Protein AF-G8SF69-F1 (afdb_monomer)

Sequence (87 aa):
MDARAAVGDFPYVWAWSTRTFEYPGVRVRVPWFGDGVDRASQPCRVLVRGGMNSALIEFADGYRVLTSRGGIRRAKSTSSEPATRLS

Mean predicted aligned error: 8.87 Å

Secondary structure (DSSP, 8-state):
------TTT--EEE---EEEEEETTEEEEEETTSSS---TT-EEEEEEE-SSSEEEEEETTS-EEEEEGGGEEEPP-----------

Nearest PDB structures (foldseek):
  4xi2-assembly1_A-2  TM=6.729E-01  e=4.740E-01  Mus musculus
  1b07-assembly1_A  TM=6.760E-01  e=7.150E-01  Mus musculus
  4adx-assembly1_7  TM=8.172E-01  e=1.365E+00  Methanothermobacter thermautotrophicus str. Delta H
  2yuq-assembly1_A  TM=6.640E-01  e=1.627E+00  Homo sapiens
  6rm3-assembly1_LM0  TM=6.758E-01  e=1.535E+00  Vairimorpha necatrix

pLDDT: mean 84.21, std 16.99, range [41.34, 96.88]

Structure (mmCIF, N/CA/C/O backbone):
data_AF-G8SF69-F1
#
_entry.id   AF-G8SF69-F1
#
loop_
_atom_site.group_PDB
_atom_site.id
_atom_site.type_symbol
_atom_site.label_atom_id
_atom_site.label_alt_id
_atom_site.label_comp_id
_atom_site.label_asym_id
_atom_site.label_entity_id
_atom_site.label_seq_id
_atom_site.pdbx_PDB_ins_code
_atom_site.Cartn_x
_atom_site.Cartn_y
_atom_site.Cartn_z
_atom_site.occupancy
_atom_site.B_iso_or_equiv
_atom_site.auth_seq_id
_atom_site.auth_comp_id
_atom_site.auth_asym_id
_atom_site.auth_atom_id
_atom_site.pdbx_PDB_model_num
ATOM 1 N N . MET A 1 1 ? -20.517 14.414 1.862 1.00 41.34 1 MET A N 1
ATOM 2 C CA . MET A 1 1 ? -19.196 13.867 1.490 1.00 41.34 1 MET A CA 1
ATOM 3 C C . MET A 1 1 ? -18.373 13.890 2.762 1.00 41.34 1 MET A C 1
ATOM 5 O O . MET A 1 1 ? -17.673 14.858 3.002 1.00 41.34 1 MET A O 1
ATOM 9 N N . ASP A 1 2 ? -18.514 12.866 3.600 1.00 42.25 2 ASP A N 1
ATOM 10 C CA . ASP A 1 2 ? -17.836 12.804 4.897 1.00 42.25 2 ASP A CA 1
ATOM 11 C C . ASP A 1 2 ? -17.235 11.414 5.056 1.00 42.25 2 ASP A C 1
ATOM 13 O O . ASP A 1 2 ? -17.863 10.494 5.567 1.00 42.25 2 ASP A O 1
ATOM 17 N N . ALA A 1 3 ? -16.012 11.248 4.560 1.00 44.22 3 ALA A N 1
ATOM 18 C CA . ALA A 1 3 ? -15.212 10.050 4.779 1.00 44.22 3 ALA A CA 1
ATOM 19 C C . ALA A 1 3 ? -14.099 10.371 5.779 1.00 44.22 3 ALA A C 1
ATOM 21 O O . ALA A 1 3 ? -12.912 10.214 5.504 1.00 44.22 3 ALA A O 1
ATOM 22 N N . ARG A 1 4 ? -14.476 10.828 6.978 1.00 46.34 4 ARG A N 1
ATOM 23 C CA . ARG A 1 4 ? -13.615 10.634 8.147 1.00 46.34 4 ARG A CA 1
ATOM 24 C C . ARG A 1 4 ? -13.698 9.153 8.503 1.00 46.34 4 ARG A C 1
ATOM 26 O O . ARG A 1 4 ? -14.452 8.771 9.390 1.00 46.34 4 ARG A O 1
ATOM 33 N N . ALA A 1 5 ? -1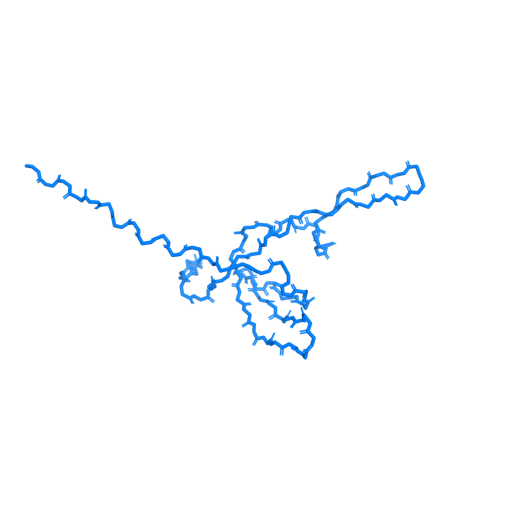2.979 8.317 7.754 1.00 50.62 5 ALA A N 1
ATOM 34 C CA . ALA A 1 5 ? -12.792 6.921 8.110 1.00 50.62 5 ALA A CA 1
ATOM 35 C C . ALA A 1 5 ? -12.219 6.891 9.530 1.00 50.62 5 ALA A C 1
ATOM 37 O O . ALA A 1 5 ? -11.107 7.368 9.772 1.00 50.62 5 ALA A O 1
ATOM 38 N N . ALA A 1 6 ? -13.028 6.434 10.484 1.00 52.66 6 ALA A N 1
ATOM 39 C CA . ALA A 1 6 ? -12.618 6.353 11.869 1.00 52.66 6 ALA A CA 1
ATOM 40 C C . ALA A 1 6 ? -11.374 5.464 11.948 1.00 52.66 6 ALA A C 1
ATOM 42 O O . ALA A 1 6 ? -11.277 4.445 11.266 1.00 52.66 6 ALA A O 1
ATOM 43 N N . VAL A 1 7 ? -10.435 5.821 12.821 1.00 51.84 7 VAL A N 1
ATOM 44 C CA . VAL A 1 7 ? -9.195 5.068 13.089 1.00 51.84 7 VAL A CA 1
ATOM 45 C C . VAL A 1 7 ? -9.472 3.599 13.502 1.00 51.84 7 VAL A C 1
ATOM 47 O O . VAL A 1 7 ? -8.556 2.783 13.538 1.00 51.84 7 VAL A O 1
ATOM 50 N N . GLY A 1 8 ? -10.739 3.224 13.736 1.00 60.03 8 GLY A N 1
ATOM 51 C CA . GLY A 1 8 ? -11.194 1.845 13.931 1.00 60.03 8 GLY A CA 1
ATOM 52 C C . GLY A 1 8 ? -11.424 1.012 12.657 1.00 60.03 8 GLY A C 1
ATOM 53 O O . GLY A 1 8 ? -11.271 -0.204 12.722 1.00 60.03 8 GLY A O 1
ATOM 54 N N . ASP A 1 9 ? -11.742 1.615 11.504 1.00 81.00 9 ASP A N 1
ATOM 55 C CA . ASP A 1 9 ? -12.078 0.866 10.275 1.00 81.00 9 ASP A CA 1
ATOM 56 C C . ASP A 1 9 ? -10.844 0.372 9.509 1.00 81.00 9 ASP A C 1
ATOM 58 O O . ASP A 1 9 ? -10.887 -0.667 8.847 1.00 81.00 9 ASP A O 1
ATOM 62 N N . PHE A 1 10 ? -9.728 1.095 9.621 1.00 88.50 10 PHE A N 1
ATOM 63 C CA . PHE A 1 10 ? -8.475 0.819 8.913 1.00 88.50 10 PHE A CA 1
ATOM 64 C C . PHE A 1 10 ? -7.316 0.689 9.914 1.00 88.50 10 PHE A C 1
ATOM 66 O O . PHE A 1 10 ? -6.514 1.611 10.067 1.00 88.50 10 PHE A O 1
ATOM 73 N N . PRO A 1 11 ? -7.216 -0.450 10.628 1.00 91.81 11 PRO A N 1
ATOM 74 C CA . PRO A 1 11 ? -6.270 -0.625 11.735 1.00 91.81 11 PRO A CA 1
ATOM 75 C C . PRO A 1 11 ? -4.809 -0.801 11.286 1.00 91.81 11 PRO A C 1
ATOM 77 O O . PRO A 1 11 ? -3.904 -0.949 12.116 1.00 91.81 11 PRO A O 1
ATOM 80 N N . TYR A 1 12 ? -4.557 -0.834 9.978 1.00 94.62 12 TYR A N 1
ATOM 81 C CA . TYR A 1 12 ? -3.234 -1.013 9.406 1.00 94.62 12 TYR A CA 1
ATOM 82 C C . TYR A 1 12 ? -2.823 0.194 8.566 1.00 94.62 12 TYR A C 1
ATOM 84 O O . TYR A 1 12 ? -3.650 0.985 8.131 1.00 94.62 12 TYR A O 1
ATOM 92 N N . VAL A 1 13 ? -1.524 0.311 8.320 1.00 95.19 13 VAL A N 1
ATOM 93 C CA . VAL A 1 13 ? -0.934 1.234 7.354 1.00 95.19 13 VAL A CA 1
ATOM 94 C C . VAL A 1 13 ? -0.098 0.446 6.360 1.00 95.19 13 VAL A C 1
ATOM 96 O O . VAL A 1 13 ? 0.585 -0.523 6.720 1.00 95.19 13 VAL A O 1
ATOM 99 N N . TRP A 1 14 ? -0.153 0.855 5.099 1.00 95.50 14 TRP A N 1
ATOM 100 C CA . TRP A 1 14 ? 0.708 0.302 4.066 1.00 95.50 14 TRP A CA 1
ATOM 101 C C . TRP A 1 14 ? 2.106 0.925 4.147 1.00 95.50 14 TRP A C 1
ATOM 103 O O . TRP A 1 14 ? 2.250 2.138 4.211 1.00 95.50 14 TRP A O 1
ATOM 113 N N . ALA A 1 15 ? 3.156 0.109 4.173 1.00 95.75 15 ALA A N 1
ATOM 114 C CA . ALA A 1 15 ? 4.517 0.566 4.461 1.00 95.75 15 ALA A CA 1
ATOM 115 C C . ALA A 1 15 ? 5.384 0.788 3.218 1.00 95.75 15 ALA A C 1
ATOM 117 O O . ALA A 1 15 ? 6.417 1.449 3.306 1.00 95.75 15 ALA A O 1
ATOM 118 N N . TRP A 1 16 ? 5.023 0.204 2.077 1.00 94.19 16 TRP A N 1
ATOM 119 C CA . TRP A 1 16 ? 5.876 0.221 0.891 1.00 94.19 16 TRP A CA 1
ATOM 120 C C . TRP A 1 16 ? 5.466 1.334 -0.068 1.00 94.19 16 TRP A C 1
ATOM 122 O O . TRP A 1 16 ? 4.321 1.392 -0.499 1.00 94.19 16 TRP A O 1
ATOM 132 N N . SER A 1 17 ? 6.415 2.202 -0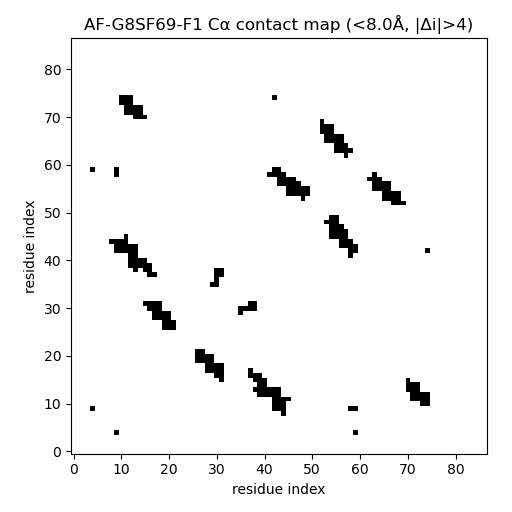.414 1.00 93.94 17 SER A N 1
ATOM 133 C CA . SER A 1 17 ? 6.178 3.317 -1.336 1.00 93.94 17 SER A CA 1
ATOM 134 C C . SER A 1 17 ? 6.308 2.843 -2.779 1.00 93.94 17 SER A C 1
ATOM 136 O O . SER A 1 17 ? 5.395 2.314 -3.409 1.00 93.94 17 SER A O 1
ATOM 1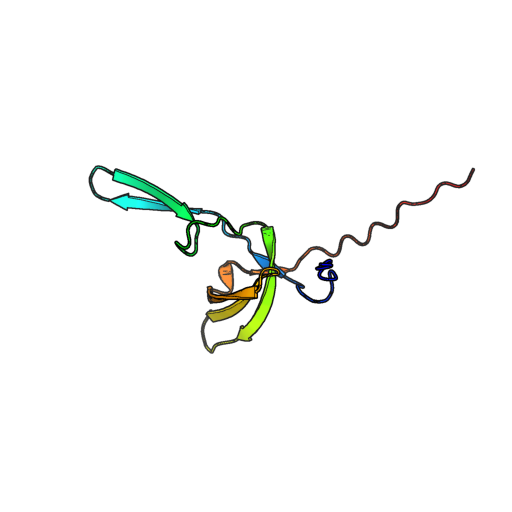38 N N . THR A 1 18 ? 7.512 2.967 -3.295 1.00 93.94 18 THR A N 1
ATOM 139 C CA . THR A 1 18 ? 7.838 2.845 -4.701 1.00 93.94 18 THR A CA 1
ATOM 140 C C . THR A 1 18 ? 8.925 1.803 -4.827 1.00 93.94 18 THR A C 1
ATOM 142 O O . THR A 1 18 ? 9.749 1.615 -3.932 1.00 93.94 18 THR A O 1
ATOM 145 N N . ARG A 1 19 ? 8.910 1.107 -5.953 1.00 91.56 19 ARG A N 1
ATOM 146 C CA . ARG A 1 19 ? 9.927 0.137 -6.326 1.00 91.56 19 ARG A CA 1
ATOM 147 C C . ARG A 1 19 ? 10.671 0.663 -7.541 1.00 91.56 19 ARG A C 1
ATOM 149 O O . ARG A 1 19 ? 10.070 1.226 -8.458 1.00 91.56 19 ARG A O 1
ATOM 156 N N . THR A 1 20 ? 11.983 0.501 -7.510 1.00 92.75 20 THR A N 1
ATOM 157 C CA . THR A 1 20 ? 12.851 0.837 -8.633 1.00 92.75 20 THR A CA 1
ATOM 158 C C . THR A 1 20 ? 13.025 -0.411 -9.478 1.00 92.75 20 THR A C 1
ATOM 160 O O . THR A 1 20 ? 13.449 -1.444 -8.964 1.00 92.75 20 THR A O 1
ATOM 163 N N . PHE A 1 21 ? 12.697 -0.307 -10.759 1.00 90.12 21 PHE A N 1
ATOM 164 C CA . PHE A 1 21 ? 13.040 -1.309 -11.754 1.00 90.12 21 PHE A CA 1
ATOM 165 C C . PHE A 1 21 ? 14.198 -0.805 -12.594 1.00 90.12 21 PHE A C 1
ATOM 167 O O . PHE A 1 21 ? 14.228 0.358 -13.006 1.00 90.12 21 PHE A O 1
ATOM 174 N N . GLU A 1 22 ? 15.133 -1.705 -12.853 1.00 93.25 22 GLU A N 1
ATOM 175 C CA . GLU A 1 22 ? 16.213 -1.482 -13.794 1.00 93.25 22 GLU A CA 1
ATOM 176 C C . GLU A 1 22 ? 16.024 -2.440 -14.965 1.00 93.25 22 GLU A C 1
ATOM 178 O O . GLU A 1 22 ? 15.987 -3.657 -14.796 1.00 93.25 22 GLU A O 1
ATOM 183 N N . TYR A 1 23 ? 15.855 -1.862 -16.145 1.00 86.56 23 TYR A N 1
ATOM 184 C CA . TYR A 1 23 ? 15.927 -2.546 -17.426 1.00 86.56 23 TYR A CA 1
ATOM 185 C C . TYR A 1 23 ? 17.203 -2.066 -18.125 1.00 86.56 23 TYR A C 1
ATOM 187 O O . TYR A 1 23 ? 17.675 -0.973 -17.804 1.00 86.56 23 TYR A O 1
ATOM 195 N N . PRO A 1 24 ? 17.797 -2.831 -19.057 1.00 94.19 24 PRO A N 1
ATOM 196 C CA . PRO A 1 24 ? 19.026 -2.416 -19.731 1.00 94.19 24 PRO A CA 1
ATOM 197 C C . PRO A 1 24 ? 18.943 -0.970 -20.254 1.00 94.19 24 PRO A C 1
ATOM 199 O O . PRO A 1 24 ? 18.138 -0.661 -21.129 1.00 94.19 24 PRO A O 1
ATOM 202 N N . GLY A 1 25 ? 19.747 -0.076 -19.667 1.00 91.19 25 GLY A N 1
ATOM 203 C CA . GLY A 1 25 ? 19.804 1.350 -20.016 1.00 91.19 25 GLY A CA 1
ATOM 204 C C . GLY A 1 25 ? 18.684 2.242 -19.458 1.00 91.19 25 GLY A C 1
ATOM 205 O O . GLY A 1 25 ? 18.687 3.438 -19.735 1.00 91.19 25 GLY A O 1
ATOM 206 N N . VAL A 1 26 ? 17.740 1.715 -18.672 1.00 92.56 26 VAL A N 1
ATOM 207 C CA . VAL A 1 26 ? 16.567 2.459 -18.191 1.00 92.56 26 VAL A CA 1
ATOM 208 C C . VAL A 1 26 ? 16.286 2.158 -16.716 1.00 92.56 26 VAL A C 1
ATOM 210 O O . VAL A 1 26 ? 16.001 1.024 -16.332 1.00 92.56 26 VAL A O 1
ATOM 213 N N . ARG A 1 27 ? 16.297 3.204 -15.882 1.00 93.44 27 ARG A N 1
ATOM 214 C CA . ARG A 1 27 ? 15.907 3.133 -14.467 1.00 93.44 27 ARG A CA 1
ATOM 215 C C . ARG A 1 27 ? 14.576 3.846 -14.262 1.00 93.44 27 ARG A C 1
ATOM 217 O O . ARG A 1 27 ? 14.487 5.052 -14.473 1.00 93.44 27 ARG A O 1
ATOM 224 N N . VAL A 1 28 ? 13.559 3.112 -13.812 1.00 91.88 28 VAL A N 1
ATOM 225 C CA . VAL A 1 28 ? 12.214 3.658 -13.568 1.00 91.88 28 VAL A CA 1
ATOM 226 C C . VAL A 1 28 ? 11.807 3.424 -12.124 1.00 91.88 28 VAL A C 1
ATOM 228 O O . VAL A 1 28 ? 11.986 2.338 -11.575 1.00 91.88 28 VAL A O 1
ATOM 231 N N . ARG A 1 2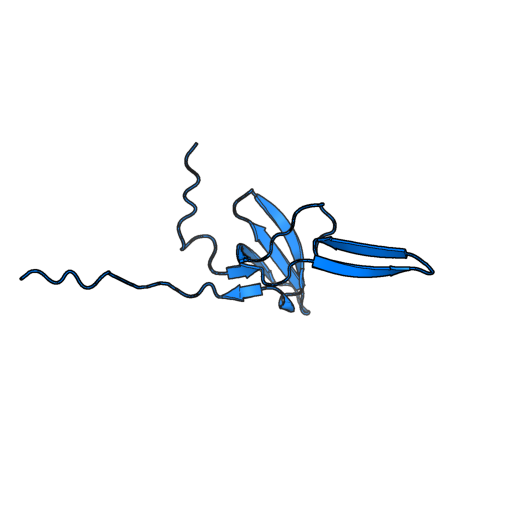9 ? 11.219 4.451 -11.510 1.00 93.31 29 ARG A N 1
ATOM 232 C CA . ARG A 1 29 ? 10.584 4.370 -10.196 1.00 93.31 29 ARG A CA 1
ATOM 233 C C . ARG A 1 29 ? 9.076 4.322 -10.393 1.00 93.31 29 ARG A C 1
ATOM 235 O O . ARG A 1 29 ? 8.505 5.256 -10.945 1.00 93.31 29 ARG A O 1
ATOM 242 N N . VAL A 1 30 ? 8.439 3.250 -9.934 1.00 92.88 30 VAL A N 1
ATOM 243 C CA . VAL A 1 30 ? 6.980 3.093 -10.008 1.00 92.88 30 VAL A CA 1
ATOM 244 C C . VAL A 1 30 ? 6.400 2.841 -8.621 1.00 92.88 30 VAL A C 1
ATOM 246 O O . VAL A 1 30 ? 7.080 2.255 -7.772 1.00 92.88 30 VAL A O 1
ATOM 249 N N . PRO A 1 31 ? 5.151 3.248 -8.358 1.00 94.81 31 PRO A N 1
ATOM 250 C CA . PRO A 1 31 ? 4.453 2.853 -7.144 1.00 94.81 31 PRO A CA 1
ATOM 251 C C . PRO A 1 31 ? 4.387 1.339 -6.987 1.00 94.81 31 PRO A C 1
ATOM 253 O O . PRO A 1 31 ? 4.420 0.595 -7.973 1.00 94.81 31 PRO A O 1
ATOM 256 N N . TRP A 1 32 ? 4.294 0.873 -5.742 1.00 94.2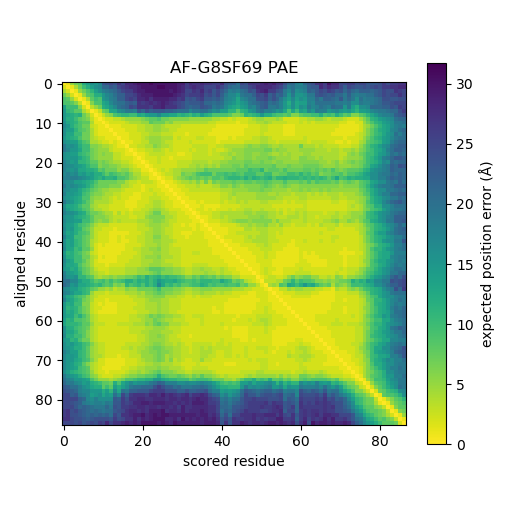5 32 TRP A N 1
ATOM 257 C CA . TRP A 1 32 ? 4.358 -0.556 -5.440 1.00 94.25 32 TRP A CA 1
ATOM 258 C C . TRP A 1 32 ? 3.349 -1.389 -6.241 1.00 94.25 32 TRP A C 1
ATOM 260 O O . TRP A 1 32 ? 3.695 -2.462 -6.738 1.00 94.25 32 TRP A O 1
ATOM 270 N N . PHE A 1 33 ? 2.128 -0.879 -6.415 1.00 92.38 33 PHE A N 1
ATOM 271 C CA . PHE A 1 33 ? 1.062 -1.575 -7.138 1.00 92.38 33 PHE A CA 1
ATOM 272 C C . PHE A 1 33 ? 1.080 -1.341 -8.653 1.00 92.38 33 PHE A C 1
ATOM 274 O O . PHE A 1 33 ? 0.389 -2.052 -9.373 1.00 92.38 33 PHE A O 1
ATOM 281 N N . GLY A 1 34 ? 1.888 -0.401 -9.154 1.00 89.12 34 GLY A N 1
ATOM 282 C CA . GLY A 1 34 ? 1.922 -0.052 -10.579 1.0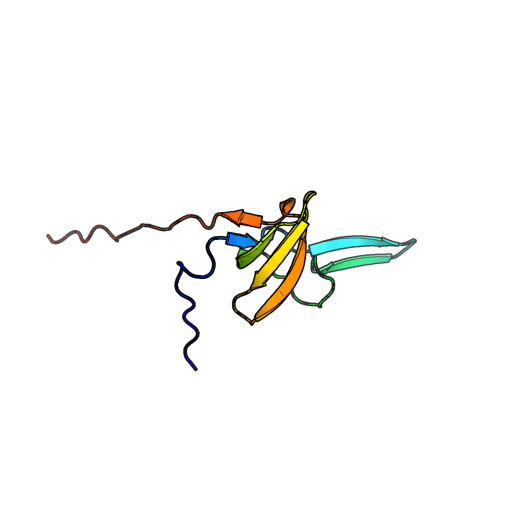0 89.12 34 GLY A CA 1
ATOM 283 C C . GLY A 1 34 ? 0.672 0.683 -11.083 1.00 89.12 34 GLY A C 1
ATOM 284 O O . GLY A 1 34 ? 0.537 0.864 -12.285 1.00 89.12 34 GLY A O 1
ATOM 285 N N . ASP A 1 35 ? -0.206 1.128 -10.182 1.00 88.31 35 ASP A N 1
ATOM 286 C CA . ASP A 1 35 ? -1.440 1.884 -10.450 1.00 88.31 35 ASP A CA 1
ATOM 287 C C . ASP A 1 35 ? -1.204 3.398 -10.614 1.00 88.31 35 ASP A C 1
ATOM 289 O O . ASP A 1 35 ? -2.147 4.167 -10.766 1.00 88.31 35 ASP A O 1
ATOM 293 N N . GLY A 1 36 ? 0.054 3.846 -10.563 1.00 91.50 36 GLY A N 1
ATOM 294 C CA . GLY A 1 36 ? 0.408 5.266 -10.634 1.00 91.50 36 GLY A CA 1
ATOM 295 C C . GLY A 1 36 ? 0.214 6.034 -9.321 1.00 91.50 36 GLY A C 1
ATOM 296 O O . GLY A 1 36 ? 0.548 7.215 -9.275 1.00 91.50 36 GLY A O 1
ATOM 297 N N . VAL A 1 37 ? -0.220 5.377 -8.236 1.00 93.00 37 VAL A N 1
ATOM 298 C CA . VAL A 1 37 ? -0.458 6.016 -6.932 1.00 93.00 37 VAL A CA 1
ATOM 299 C C . VAL A 1 37 ? 0.484 5.456 -5.868 1.00 93.00 37 VAL A C 1
ATOM 301 O O . VAL A 1 37 ? 0.468 4.267 -5.559 1.00 93.00 37 VAL A O 1
ATOM 304 N N . ASP A 1 38 ? 1.301 6.319 -5.257 1.00 94.56 38 ASP A N 1
ATOM 305 C CA . ASP A 1 38 ? 2.064 5.937 -4.066 1.00 94.56 38 ASP A CA 1
ATOM 306 C C . ASP A 1 38 ? 1.142 5.888 -2.842 1.00 94.56 38 ASP A C 1
ATOM 308 O O . ASP A 1 38 ? 0.554 6.892 -2.432 1.00 94.56 38 ASP A O 1
ATOM 312 N N . ARG A 1 39 ? 1.015 4.693 -2.263 1.00 94.12 39 ARG A N 1
ATOM 313 C CA . ARG A 1 39 ? 0.120 4.412 -1.136 1.00 94.12 39 ARG A CA 1
ATOM 314 C C . ARG A 1 39 ? 0.854 4.216 0.184 1.00 94.12 39 ARG A C 1
ATOM 316 O O . ARG A 1 39 ? 0.250 3.748 1.149 1.00 94.12 39 ARG A O 1
ATOM 323 N N . ALA A 1 40 ? 2.145 4.538 0.255 1.00 94.56 40 ALA A N 1
ATOM 324 C CA . ALA A 1 40 ? 2.868 4.497 1.520 1.00 94.56 40 ALA A CA 1
ATOM 325 C C . ALA A 1 40 ? 2.182 5.348 2.597 1.00 94.56 40 ALA A C 1
ATOM 327 O O . ALA A 1 40 ? 1.662 6.430 2.339 1.00 94.56 40 ALA A O 1
ATOM 328 N N . SER A 1 41 ? 2.191 4.826 3.819 1.00 93.75 41 SER A N 1
ATOM 329 C CA . SER A 1 41 ? 1.563 5.388 5.016 1.00 93.75 41 SER A CA 1
ATOM 330 C C . SER A 1 41 ? 0.041 5.546 4.947 1.00 93.75 41 SER A C 1
ATOM 332 O O . SER A 1 41 ? -0.552 6.015 5.918 1.00 93.75 41 SER A O 1
ATOM 334 N N . GLN A 1 42 ? -0.616 5.129 3.860 1.00 93.94 42 GLN A N 1
ATOM 335 C CA . GLN A 1 42 ? -2.071 5.190 3.779 1.00 93.94 42 GLN A CA 1
ATOM 336 C C . GLN A 1 42 ? -2.710 4.122 4.684 1.00 93.94 42 GLN A C 1
ATOM 338 O O . GLN A 1 42 ? -2.237 2.975 4.700 1.00 93.94 42 GLN A O 1
ATOM 343 N N . PRO A 1 43 ? -3.787 4.467 5.419 1.00 94.62 43 PRO A N 1
ATOM 344 C CA . PRO A 1 43 ? -4.562 3.508 6.192 1.00 94.62 43 PRO A CA 1
ATOM 345 C C . PRO A 1 43 ? -5.193 2.436 5.301 1.00 94.62 43 PRO A C 1
ATOM 347 O O . PRO A 1 43 ? -5.743 2.729 4.237 1.00 94.62 43 PRO A O 1
ATOM 350 N N . CYS A 1 44 ? -5.136 1.189 5.754 1.00 94.94 44 CYS A N 1
ATOM 351 C CA . CYS A 1 44 ? -5.744 0.051 5.085 1.00 94.94 44 CYS A CA 1
ATOM 352 C C . CYS A 1 44 ? -6.333 -0.954 6.088 1.00 94.94 44 CYS A C 1
ATOM 354 O O . CYS A 1 44 ? -6.003 -0.976 7.278 1.00 94.94 44 CYS A O 1
ATOM 356 N N . ARG A 1 45 ? -7.235 -1.803 5.594 1.00 95.25 45 ARG A N 1
ATOM 357 C CA . ARG A 1 45 ? -7.826 -2.918 6.336 1.00 95.25 45 ARG A CA 1
ATOM 358 C C . ARG A 1 45 ? -7.619 -4.211 5.577 1.00 95.25 45 ARG A C 1
ATOM 360 O O . ARG A 1 45 ? -7.588 -4.221 4.351 1.00 95.25 45 ARG A O 1
ATOM 367 N N . VAL A 1 46 ? -7.466 -5.308 6.307 1.00 95.69 46 VAL A N 1
ATOM 368 C CA . VAL A 1 46 ? -7.363 -6.644 5.715 1.00 95.69 46 VAL A CA 1
ATOM 369 C C . VAL A 1 46 ? -8.767 -7.223 5.623 1.00 95.69 46 VAL A C 1
ATOM 371 O O . VAL A 1 46 ? -9.405 -7.412 6.653 1.00 95.69 46 VAL A O 1
ATOM 374 N N . LEU A 1 47 ? -9.224 -7.523 4.408 1.00 95.25 47 LEU A N 1
ATOM 375 C CA . LEU A 1 47 ? -10.518 -8.163 4.168 1.00 95.25 47 LEU A CA 1
ATOM 376 C C . LEU A 1 47 ? -10.418 -9.684 4.311 1.00 95.25 47 LEU A C 1
ATOM 378 O O . LEU A 1 47 ? -11.258 -10.310 4.946 1.00 95.25 47 LEU A O 1
ATOM 382 N N . VAL A 1 48 ? -9.377 -10.284 3.725 1.00 95.00 48 VAL A N 1
ATOM 383 C CA . VAL A 1 48 ? -9.168 -11.740 3.714 1.00 95.00 48 VAL A CA 1
ATOM 384 C C . VAL A 1 48 ? -7.677 -12.051 3.829 1.00 95.00 48 VAL A C 1
ATOM 386 O O . VAL A 1 48 ? -6.844 -11.358 3.241 1.00 95.00 48 VAL A O 1
ATOM 389 N N . ARG A 1 49 ? -7.325 -13.112 4.564 1.00 95.19 49 ARG A N 1
ATOM 390 C CA . ARG A 1 49 ? -5.963 -13.671 4.615 1.00 95.19 49 ARG A CA 1
ATOM 391 C C . ARG A 1 49 ? -5.915 -14.959 3.799 1.00 95.19 49 ARG A C 1
ATOM 393 O O . ARG A 1 49 ? -6.751 -15.833 3.998 1.00 95.19 49 ARG A O 1
ATOM 400 N N . GLY A 1 50 ? -4.951 -15.060 2.888 1.00 91.56 50 GLY A N 1
ATOM 401 C CA . GLY A 1 50 ? -4.695 -16.289 2.139 1.00 91.56 50 GLY A CA 1
ATOM 402 C C . GLY A 1 50 ? -3.825 -17.275 2.922 1.00 91.56 50 GLY A C 1
ATOM 403 O O . GLY A 1 50 ? -3.387 -16.985 4.037 1.00 91.56 50 GLY A O 1
ATOM 404 N N . GLY A 1 51 ? -3.554 -18.437 2.318 1.00 86.06 51 GLY A N 1
ATOM 405 C CA . GLY A 1 51 ? -2.748 -19.492 2.945 1.00 86.06 51 GLY A CA 1
ATOM 406 C C . GLY A 1 51 ? -1.273 -19.115 3.139 1.00 86.06 51 GLY A C 1
ATOM 407 O O . GLY A 1 51 ? -0.721 -19.323 4.216 1.00 86.06 51 GLY A O 1
ATOM 408 N N . MET A 1 52 ? -0.631 -18.527 2.123 1.00 90.50 52 MET A N 1
ATOM 409 C CA . MET A 1 52 ? 0.773 -18.098 2.210 1.00 90.50 52 MET A CA 1
ATOM 410 C C . MET A 1 52 ? 0.882 -16.676 2.792 1.00 90.50 52 MET A C 1
ATOM 412 O O . MET A 1 52 ? 0.153 -16.298 3.707 1.00 90.50 52 MET A O 1
ATOM 416 N N . ASN A 1 53 ? 1.793 -15.848 2.273 1.00 92.94 53 ASN A N 1
ATOM 417 C CA . ASN A 1 53 ? 1.994 -14.481 2.727 1.00 92.94 53 ASN A CA 1
ATOM 418 C C . ASN A 1 53 ? 1.018 -13.486 2.093 1.00 92.94 53 ASN A C 1
ATOM 420 O O . ASN A 1 53 ? 1.317 -12.302 2.049 1.00 92.94 53 ASN A O 1
ATOM 424 N N . SER A 1 54 ? -0.119 -13.946 1.582 1.00 95.38 54 SER A N 1
ATOM 425 C CA . SER A 1 54 ? -1.063 -13.120 0.838 1.00 95.38 54 SER A CA 1
ATOM 426 C C . SER A 1 54 ? -2.199 -12.595 1.718 1.00 95.38 54 SER A C 1
ATOM 428 O O . SER A 1 54 ? -2.657 -13.252 2.657 1.00 95.38 54 SER A O 1
ATOM 430 N N . ALA A 1 55 ? -2.666 -11.391 1.407 1.00 96.69 55 ALA A N 1
ATOM 431 C CA . ALA A 1 55 ? -3.870 -10.800 1.971 1.00 96.69 55 ALA A CA 1
ATOM 432 C C . ALA A 1 55 ? -4.547 -9.885 0.949 1.00 96.69 55 ALA A C 1
ATOM 434 O O . ALA A 1 55 ? -3.873 -9.170 0.205 1.00 96.69 55 ALA A O 1
ATOM 435 N N . LEU A 1 56 ? -5.878 -9.904 0.936 1.00 96.88 56 LEU A N 1
ATOM 436 C CA . LEU A 1 56 ? -6.682 -8.894 0.262 1.00 96.88 56 LEU A CA 1
ATOM 437 C C . LEU A 1 56 ? -6.831 -7.711 1.216 1.00 96.88 56 LEU A C 1
ATOM 439 O O . LEU A 1 56 ? -7.365 -7.879 2.317 1.00 96.88 56 LEU A O 1
ATOM 443 N N . ILE A 1 57 ? -6.358 -6.540 0.802 1.00 96.06 57 ILE A N 1
ATOM 444 C CA . ILE A 1 57 ? -6.509 -5.300 1.565 1.00 96.06 57 ILE A CA 1
ATOM 445 C C . ILE A 1 57 ? -7.424 -4.322 0.844 1.00 96.06 57 ILE A C 1
ATOM 447 O O . ILE A 1 57 ? -7.545 -4.368 -0.379 1.00 96.06 57 ILE A O 1
ATOM 451 N N . GLU A 1 58 ? -8.032 -3.431 1.615 1.00 95.88 58 GLU A N 1
ATOM 452 C CA . GLU A 1 58 ? -8.804 -2.295 1.127 1.00 95.88 58 GLU A CA 1
ATOM 453 C C . GLU A 1 58 ? -8.289 -1.003 1.768 1.00 95.88 58 GLU A C 1
ATOM 455 O O . GLU A 1 58 ? -8.016 -0.968 2.972 1.00 95.88 58 G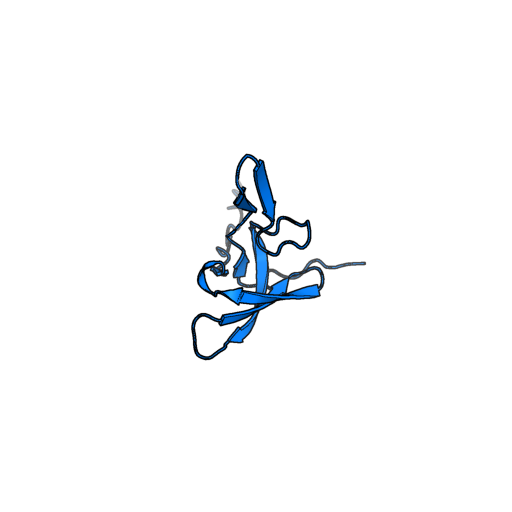LU A O 1
ATOM 460 N N . PHE A 1 59 ? -8.141 0.037 0.954 1.00 94.44 59 PHE A N 1
ATOM 461 C CA . PHE A 1 59 ? -7.774 1.389 1.373 1.00 94.44 59 PHE A CA 1
ATOM 462 C C . PHE A 1 59 ? -9.018 2.264 1.579 1.00 94.44 59 PHE A C 1
ATOM 464 O O . PHE A 1 59 ? -10.118 1.919 1.150 1.00 94.44 59 PHE A O 1
ATOM 471 N N . ALA A 1 60 ? -8.844 3.420 2.225 1.00 91.38 60 ALA A N 1
ATOM 472 C CA . ALA A 1 60 ? -9.944 4.339 2.536 1.00 91.38 60 ALA A CA 1
ATOM 473 C C . ALA A 1 60 ? -10.672 4.908 1.298 1.00 91.38 60 ALA A C 1
ATOM 475 O O . ALA A 1 60 ? -11.826 5.312 1.404 1.00 91.38 60 ALA A O 1
ATOM 476 N N . ASP A 1 61 ? -10.023 4.917 0.130 1.00 89.69 61 ASP A N 1
ATOM 477 C CA . ASP A 1 61 ? -10.604 5.318 -1.161 1.00 89.69 61 ASP A CA 1
ATOM 478 C C . ASP A 1 61 ? -11.392 4.188 -1.855 1.00 89.69 61 ASP A C 1
ATOM 480 O O . ASP A 1 61 ? -11.892 4.369 -2.963 1.00 89.69 61 ASP A O 1
ATOM 484 N N . GLY A 1 62 ? -11.503 3.016 -1.220 1.00 92.44 62 GLY A N 1
ATOM 485 C CA . GLY A 1 62 ? -12.164 1.835 -1.773 1.00 92.44 62 GLY A CA 1
ATOM 486 C C . GLY A 1 62 ? -11.278 0.988 -2.690 1.00 92.44 62 GLY A C 1
ATOM 487 O O . GLY A 1 62 ? -11.740 -0.038 -3.193 1.00 92.44 62 GLY A O 1
ATOM 488 N N . TYR A 1 63 ? -10.008 1.356 -2.900 1.00 94.44 63 TYR A N 1
ATOM 489 C CA . TYR A 1 63 ? -9.084 0.547 -3.691 1.00 94.44 63 TYR A CA 1
ATOM 490 C C . TYR A 1 63 ? -8.800 -0.790 -2.998 1.00 94.44 63 TYR A C 1
ATOM 492 O O . TYR A 1 63 ? -8.430 -0.829 -1.822 1.00 94.44 63 TYR A O 1
ATOM 500 N N . ARG A 1 64 ? -8.947 -1.896 -3.737 1.00 95.75 64 ARG A N 1
ATOM 501 C CA . ARG A 1 64 ? -8.725 -3.262 -3.245 1.00 95.75 64 ARG A CA 1
ATOM 502 C C . ARG A 1 64 ? -7.605 -3.935 -4.013 1.00 95.75 64 ARG A C 1
ATOM 504 O O . ARG A 1 64 ? -7.600 -3.921 -5.239 1.00 95.75 64 ARG A O 1
ATOM 511 N N . VAL A 1 65 ? -6.695 -4.589 -3.297 1.00 95.75 65 VAL A N 1
ATOM 512 C CA . VAL A 1 65 ? -5.565 -5.280 -3.927 1.00 95.75 65 VAL A CA 1
ATOM 513 C C . VAL A 1 65 ? -5.151 -6.525 -3.150 1.00 95.75 65 VAL A C 1
ATOM 515 O O . VAL A 1 65 ? -5.082 -6.521 -1.918 1.00 95.75 65 VAL A O 1
ATOM 518 N N . LEU A 1 66 ? -4.867 -7.607 -3.880 1.00 95.31 66 LEU A N 1
ATOM 519 C CA . LEU A 1 66 ? -4.225 -8.798 -3.333 1.00 95.31 66 LEU A CA 1
ATOM 520 C C . LEU A 1 66 ? -2.718 -8.551 -3.276 1.00 95.31 66 LEU A C 1
ATOM 522 O O . LEU A 1 66 ? -2.078 -8.316 -4.298 1.00 95.31 66 LEU A O 1
ATOM 526 N N . THR A 1 67 ? -2.143 -8.595 -2.081 1.00 94.25 67 THR A N 1
ATOM 527 C CA . THR A 1 67 ? -0.731 -8.266 -1.875 1.00 94.25 67 THR A CA 1
ATOM 528 C C . THR A 1 67 ? -0.092 -9.156 -0.819 1.00 94.25 67 THR A C 1
ATOM 530 O O . THR A 1 67 ? -0.754 -9.955 -0.153 1.00 94.25 67 THR A O 1
ATOM 533 N N . SER A 1 68 ? 1.221 -9.017 -0.662 1.00 92.56 68 SER A N 1
ATOM 534 C CA . SER A 1 68 ? 1.961 -9.631 0.431 1.00 92.56 68 SER A CA 1
ATOM 535 C C . SER A 1 68 ? 1.697 -8.901 1.751 1.00 92.56 68 SER A C 1
ATOM 537 O O . SER A 1 68 ? 1.743 -7.670 1.815 1.00 92.56 68 SER A O 1
ATOM 539 N N . ARG A 1 69 ? 1.521 -9.645 2.849 1.00 94.12 69 ARG A N 1
ATOM 540 C CA . ARG A 1 69 ? 1.379 -9.084 4.205 1.00 94.12 69 ARG A CA 1
ATOM 541 C C . ARG A 1 69 ? 2.653 -8.384 4.679 1.00 94.12 69 ARG A C 1
ATOM 543 O O . ARG A 1 69 ? 2.603 -7.614 5.633 1.00 94.12 69 ARG A O 1
ATOM 550 N N . GLY A 1 70 ? 3.782 -8.609 4.002 1.00 94.62 70 GLY A N 1
ATOM 551 C CA . GLY A 1 70 ? 5.061 -7.969 4.307 1.00 94.62 70 GLY A CA 1
ATOM 552 C C . GLY A 1 70 ? 5.021 -6.438 4.267 1.00 94.62 70 GLY A C 1
ATOM 553 O O . GLY A 1 70 ? 5.797 -5.813 4.991 1.00 94.62 70 GLY A O 1
ATOM 554 N N . GLY A 1 71 ? 4.104 -5.839 3.500 1.00 92.81 71 GLY A N 1
ATOM 555 C CA . GLY A 1 71 ? 3.915 -4.387 3.431 1.00 92.81 71 GLY A CA 1
ATOM 556 C C . GLY A 1 71 ? 2.880 -3.830 4.411 1.00 92.81 71 GLY A C 1
ATOM 557 O O . GLY A 1 71 ? 2.708 -2.621 4.481 1.00 92.81 71 GLY A O 1
ATOM 558 N N . ILE A 1 72 ? 2.202 -4.673 5.192 1.00 94.94 72 ILE A N 1
ATOM 559 C CA . ILE A 1 72 ? 1.156 -4.248 6.130 1.00 94.94 72 ILE A CA 1
ATOM 560 C C . ILE A 1 72 ? 1.788 -4.022 7.510 1.00 94.94 72 ILE A C 1
ATOM 562 O O . ILE A 1 72 ? 2.502 -4.884 8.033 1.00 94.94 72 ILE A O 1
ATOM 566 N N . ARG A 1 73 ? 1.549 -2.863 8.125 1.00 95.19 73 ARG A N 1
ATOM 567 C CA . ARG A 1 73 ? 1.988 -2.539 9.494 1.00 95.19 73 ARG A CA 1
ATOM 568 C C . ARG A 1 73 ? 0.786 -2.131 10.331 1.00 95.19 73 ARG A C 1
ATOM 570 O O . ARG A 1 73 ? -0.177 -1.608 9.793 1.00 95.19 73 ARG A O 1
ATOM 577 N N . ARG A 1 74 ? 0.809 -2.378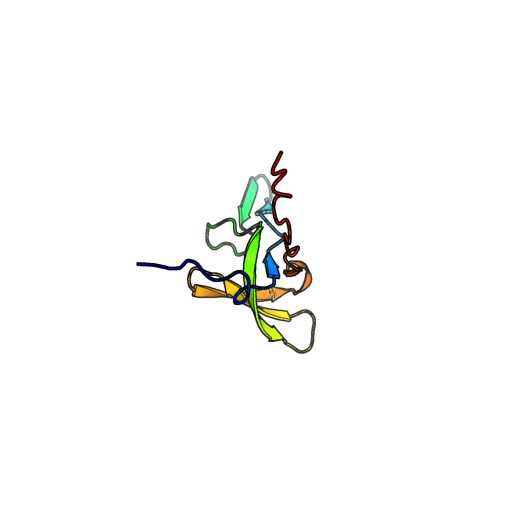 11.642 1.00 92.06 74 ARG A N 1
ATOM 578 C CA . ARG A 1 74 ? -0.248 -1.859 12.527 1.00 92.06 74 ARG A CA 1
ATOM 579 C C . ARG A 1 74 ? -0.130 -0.342 12.595 1.00 92.06 74 ARG A C 1
ATOM 581 O O . ARG A 1 74 ? 0.983 0.164 12.751 1.00 92.06 74 ARG A O 1
ATOM 588 N N . ALA A 1 75 ? -1.254 0.358 12.497 1.00 88.31 75 ALA A N 1
ATOM 589 C CA . ALA A 1 75 ? -1.287 1.772 12.828 1.00 88.31 75 ALA A CA 1
ATOM 590 C C . ALA A 1 75 ? -0.896 1.923 14.306 1.00 88.31 75 ALA A C 1
ATOM 592 O O . ALA A 1 75 ? -1.371 1.171 15.160 1.00 88.31 75 ALA A O 1
ATOM 593 N N . LYS A 1 76 ? 0.009 2.855 14.623 1.00 81.69 76 LYS A N 1
ATOM 594 C CA . LYS A 1 76 ? 0.237 3.217 16.023 1.00 81.69 76 LYS A CA 1
ATOM 595 C C . LYS A 1 76 ? -1.009 3.953 16.493 1.00 81.69 76 LYS A C 1
ATOM 597 O O . LYS A 1 76 ? -1.364 4.974 15.910 1.00 81.69 76 LYS A O 1
ATOM 602 N N . SER A 1 77 ? -1.660 3.437 17.528 1.00 63.09 77 SER A N 1
ATOM 603 C CA . SER A 1 77 ? -2.721 4.159 18.216 1.00 63.09 77 SER A CA 1
ATOM 604 C C . SER A 1 77 ? -2.098 5.403 18.840 1.00 63.09 77 SER A C 1
ATOM 606 O O . SER A 1 77 ? -1.468 5.320 19.893 1.00 63.09 77 SER A O 1
ATOM 608 N N . THR A 1 78 ? -2.217 6.552 18.180 1.00 55.66 78 THR A N 1
ATOM 609 C CA . THR A 1 78 ? -1.895 7.840 18.795 1.00 55.66 78 THR A CA 1
ATOM 610 C C . THR A 1 78 ? -2.985 8.144 19.819 1.00 55.66 78 THR A C 1
ATOM 612 O O . THR A 1 78 ? -3.882 8.942 19.577 1.00 55.66 78 THR A O 1
ATOM 615 N N . SER A 1 79 ? -2.936 7.466 20.964 1.00 50.97 79 SER A N 1
ATOM 616 C CA . SER A 1 79 ? -3.632 7.900 22.169 1.00 50.97 79 SER A CA 1
ATOM 617 C C . SER A 1 79 ? -2.762 8.973 22.815 1.00 50.97 79 SER A C 1
ATOM 619 O O . SER A 1 79 ? -1.997 8.698 23.731 1.00 50.97 79 SER A O 1
ATOM 621 N N . SER A 1 80 ? -2.803 10.180 22.257 1.00 49.12 80 SER A N 1
ATOM 622 C CA . SER A 1 80 ? -2.258 11.373 22.900 1.00 49.12 80 SER A CA 1
ATOM 623 C C . SER A 1 80 ? -3.411 12.334 23.123 1.00 49.12 80 SER A C 1
ATOM 625 O O . SER A 1 80 ? -3.654 13.237 22.327 1.00 49.12 80 SER A O 1
ATOM 627 N N . GLU A 1 81 ? -4.126 12.108 24.216 1.00 52.50 81 GLU A N 1
ATOM 628 C CA . GLU A 1 81 ? -4.856 13.165 24.904 1.00 52.50 81 GLU A CA 1
ATOM 629 C C . GLU A 1 81 ? -3.839 14.287 25.191 1.00 52.50 81 GLU A C 1
ATOM 631 O O . GLU A 1 81 ? -2.781 13.999 25.764 1.00 52.50 81 GLU A O 1
ATOM 636 N N . PRO A 1 82 ? -4.033 15.539 24.736 1.00 59.16 82 PRO A N 1
ATOM 637 C CA . PRO A 1 82 ? -3.180 16.608 25.217 1.00 59.16 82 PRO A CA 1
ATOM 638 C C . PRO A 1 82 ? -3.484 16.738 26.707 1.00 59.16 82 PRO A C 1
ATOM 640 O O . PRO A 1 82 ? -4.630 16.971 27.079 1.00 59.16 82 PRO A O 1
ATOM 643 N N . ALA A 1 83 ? -2.478 16.558 27.562 1.00 58.34 83 ALA A N 1
ATOM 644 C CA . ALA A 1 83 ? -2.592 16.895 28.970 1.00 58.34 83 ALA A CA 1
ATOM 645 C C . ALA A 1 83 ? -2.990 18.376 29.065 1.00 58.34 83 ALA A C 1
ATOM 647 O O . ALA A 1 83 ? -2.146 19.268 28.946 1.00 58.34 83 ALA A O 1
ATOM 648 N N . THR A 1 84 ? -4.288 18.641 29.213 1.00 58.19 84 THR A N 1
ATOM 649 C CA . THR A 1 84 ? -4.819 19.959 29.525 1.00 58.19 84 THR A CA 1
ATOM 650 C C . THR A 1 84 ? -4.255 20.337 30.885 1.00 58.19 84 THR A C 1
ATOM 652 O O . THR A 1 84 ? -4.759 19.937 31.931 1.00 58.19 84 THR A O 1
ATOM 655 N N . ARG A 1 85 ? -3.167 21.106 30.869 1.00 52.69 85 ARG A N 1
ATOM 656 C CA . ARG A 1 85 ? -2.721 21.892 32.013 1.00 52.69 85 ARG A CA 1
ATOM 657 C C . ARG A 1 85 ? -3.769 22.992 32.206 1.00 52.69 85 ARG A C 1
ATOM 659 O O . ARG A 1 85 ? -3.683 24.040 31.576 1.00 52.69 85 ARG A O 1
ATOM 666 N N . LEU A 1 86 ? -4.793 22.726 33.011 1.00 57.91 86 LEU A N 1
ATOM 667 C CA . LEU A 1 86 ? -5.536 23.794 33.675 1.00 57.91 86 LEU A CA 1
ATOM 668 C C . LEU A 1 86 ? -4.654 24.271 34.835 1.00 57.91 86 LEU A C 1
ATOM 670 O O . LEU A 1 86 ? -4.282 23.481 35.702 1.00 57.91 86 LEU A O 1
ATOM 674 N N . SER A 1 87 ? -4.232 25.531 34.769 1.00 59.16 87 SER A N 1
ATOM 675 C CA . SER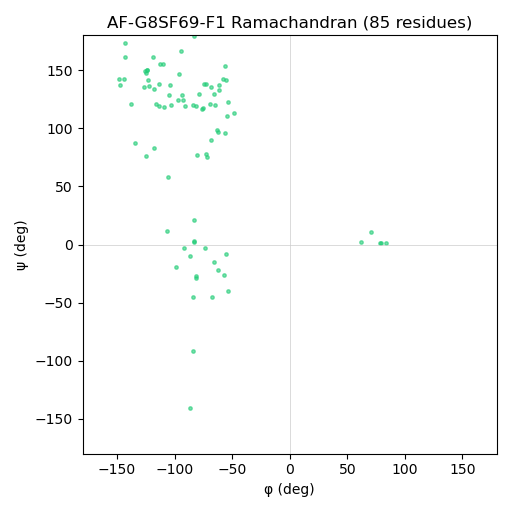 A 1 87 ? -3.653 26.306 35.873 1.00 59.16 87 SER A CA 1
ATOM 676 C C . SER A 1 87 ? -4.637 27.401 36.241 1.00 59.16 87 SER A C 1
ATOM 678 O O . SER A 1 87 ? -5.328 27.871 35.308 1.00 59.16 87 SER A O 1
#

Solvent-accessible surface area (backbone atoms only — not comparable to full-atom values): 5461 Å² total; per-residue (Å²): 142,82,82,79,74,52,78,80,73,31,52,24,22,29,65,55,39,65,43,77,47,79,51,96,97,44,80,47,80,40,23,67,82,68,77,78,55,70,50,42,70,38,48,22,28,77,79,44,76,50,93,69,64,38,28,34,34,36,34,88,87,68,54,69,48,80,40,60,51,87,37,59,38,73,52,78,82,82,82,67,76,78,83,78,79,82,127

Radius of gyration: 16.94 Å; Cα contacts (8 Å, |Δi|>4): 130; chains: 1; bounding box: 39×46×56 Å

Foldseek 3Di:
DDLPPDCVVQQKAFAFFWDWDDDVVDIDIAGPVNPRDGRHRFGKDFPDDDDPQWTWIAGSVRDIDIDGCVRIGGDPPPPDDPPPPDD